Protein AF-A0A1Q5S6U5-F1 (afdb_monomer)

pLDDT: mean 87.05, std 10.95, range [48.19, 97.5]

Foldseek 3Di:
DQDDEDDDDVFDKAADPDVSPDHHIDGDDDDPVNVPVVVVVVVVVVVCVVVVHDVVVVVVVD

Radius of gyration: 16.4 Å; Cα contacts (8 Å, |Δi|>4): 47; chains: 1; bounding box: 38×18×44 Å

Secondary structure (DSSP, 8-state):
--PPPPPPTT--EEE-SGGGSSSSEEE----GGGG-HHHHHHHHHHHHHHHT--HHHHHHH-

Sequence (62 aa):
MCSRIEPLIGGYYGPNWFYELEGPPGPARIMPQAKDLAVAAMLWDVSATLTGVSFDEIAAAA

Solvent-accessible surface area (backbone atoms only — not comparable to full-atom values): 4003 Å² total; per-residue (Å²): 135,83,70,85,73,84,87,53,92,91,63,52,70,32,24,57,47,70,92,46,74,36,69,63,64,33,80,41,87,80,53,73,77,82,67,39,62,68,60,51,50,53,52,48,55,50,50,28,63,77,69,72,50,58,64,68,61,53,60,74,74,107

Structure (mmCIF, N/CA/C/O backbone):
data_AF-A0A1Q5S6U5-F1
#
_entry.id   AF-A0A1Q5S6U5-F1
#
loop_
_atom_site.group_PDB
_atom_site.id
_atom_site.type_symbol
_atom_site.label_atom_id
_atom_site.label_alt_id
_atom_site.label_comp_id
_atom_site.label_asym_id
_atom_site.label_entity_id
_atom_site.label_seq_id
_atom_site.pdbx_PDB_ins_code
_atom_site.Cartn_x
_atom_site.Cartn_y
_atom_site.Cartn_z
_atom_site.occupancy
_atom_site.B_iso_or_equiv
_atom_site.auth_seq_id
_atom_site.auth_comp_id
_atom_site.auth_asym_id
_atom_site.auth_atom_id
_atom_site.pdbx_PDB_model_num
ATOM 1 N N . MET A 1 1 ? 2.421 7.793 -29.510 1.00 48.19 1 MET A N 1
ATOM 2 C CA . MET A 1 1 ? 1.400 6.730 -29.391 1.00 48.19 1 MET A CA 1
ATOM 3 C C . MET A 1 1 ? 1.160 6.457 -27.917 1.00 48.19 1 MET A C 1
ATOM 5 O O . MET A 1 1 ? 2.111 6.096 -27.240 1.00 48.19 1 MET A O 1
ATOM 9 N N . CYS A 1 2 ? -0.059 6.656 -27.416 1.00 50.22 2 CYS A N 1
ATOM 10 C CA . CYS A 1 2 ? -0.439 6.193 -26.081 1.00 50.22 2 CYS A CA 1
ATOM 11 C C . CYS A 1 2 ? -0.901 4.738 -26.221 1.00 50.22 2 CYS A C 1
ATOM 13 O O . CYS A 1 2 ? -1.902 4.478 -26.890 1.00 50.22 2 CYS A O 1
ATOM 15 N N . SER A 1 3 ? -0.131 3.791 -25.694 1.00 59.38 3 SER A N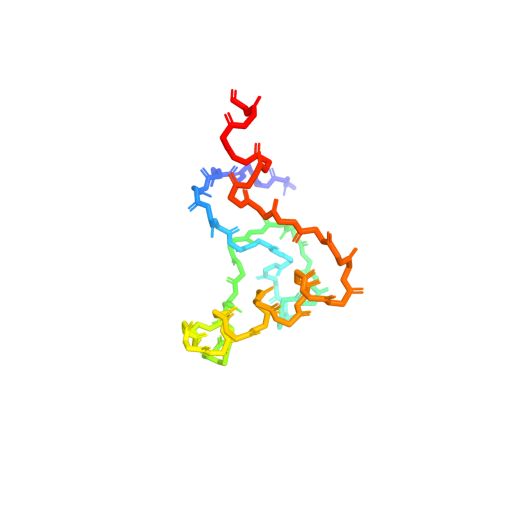 1
ATOM 16 C CA . SER A 1 3 ? -0.526 2.383 -25.660 1.00 59.38 3 SER A CA 1
ATOM 17 C C . SER A 1 3 ? -1.718 2.240 -24.714 1.00 59.38 3 SER A C 1
ATOM 19 O O . SER A 1 3 ? -1.655 2.691 -23.574 1.00 59.38 3 SER A O 1
ATOM 21 N N . ARG A 1 4 ? -2.822 1.646 -25.176 1.00 66.94 4 ARG A N 1
ATOM 22 C CA . ARG A 1 4 ? -3.959 1.323 -24.306 1.00 66.94 4 ARG A CA 1
ATOM 23 C C . ARG A 1 4 ? -3.538 0.193 -23.364 1.00 66.94 4 ARG A C 1
ATOM 25 O O . ARG A 1 4 ? -3.061 -0.833 -23.833 1.00 66.94 4 ARG A O 1
ATOM 32 N N . ILE A 1 5 ? -3.693 0.401 -22.060 1.00 73.19 5 ILE A N 1
ATOM 33 C CA . ILE A 1 5 ? -3.454 -0.626 -21.042 1.00 73.19 5 ILE A CA 1
ATOM 34 C C . ILE A 1 5 ? -4.771 -1.363 -20.805 1.00 73.19 5 ILE A C 1
ATOM 36 O O . ILE A 1 5 ? -5.781 -0.714 -20.533 1.00 73.19 5 ILE A O 1
ATOM 40 N N . GLU A 1 6 ? -4.761 -2.693 -20.857 1.00 75.88 6 GLU A N 1
ATOM 41 C CA . GLU A 1 6 ? -5.854 -3.497 -20.306 1.00 75.88 6 GLU A CA 1
ATOM 42 C C . GLU A 1 6 ? -5.733 -3.542 -18.765 1.00 75.88 6 GLU A C 1
ATOM 44 O O . GLU A 1 6 ? -4.712 -4.011 -18.244 1.00 75.88 6 GLU A O 1
ATOM 49 N N . PRO A 1 7 ? -6.737 -3.050 -18.012 1.00 74.88 7 PRO A N 1
ATOM 50 C CA . PRO A 1 7 ? -6.705 -3.077 -16.558 1.00 74.88 7 PRO A CA 1
ATOM 51 C C . PRO A 1 7 ? -6.937 -4.500 -16.042 1.00 74.88 7 PRO A C 1
ATOM 53 O O . PRO A 1 7 ? -7.933 -5.154 -16.345 1.00 74.88 7 PRO A O 1
ATOM 56 N N . LEU A 1 8 ? -6.004 -4.960 -15.220 1.00 82.12 8 LEU A N 1
ATOM 57 C CA . LEU A 1 8 ? -6.082 -6.162 -14.414 1.00 82.12 8 LEU A CA 1
ATOM 58 C C . LEU A 1 8 ? -6.661 -5.763 -13.061 1.00 82.12 8 LEU A C 1
ATOM 60 O O . LEU A 1 8 ? -6.295 -4.727 -12.497 1.00 82.12 8 LEU A O 1
ATOM 64 N N . ILE A 1 9 ? -7.543 -6.598 -12.519 1.00 83.81 9 ILE A N 1
ATOM 65 C CA . ILE A 1 9 ? -8.031 -6.419 -11.154 1.00 83.81 9 ILE A CA 1
ATOM 66 C C . ILE A 1 9 ? -6.838 -6.467 -10.186 1.00 83.81 9 ILE A C 1
ATOM 68 O O . ILE A 1 9 ? -6.061 -7.419 -10.193 1.00 83.81 9 ILE A O 1
ATOM 72 N N . GLY A 1 10 ? -6.642 -5.395 -9.415 1.00 84.00 10 GLY A N 1
ATOM 73 C CA . GLY A 1 10 ? -5.482 -5.252 -8.527 1.00 84.00 10 GLY A CA 1
ATOM 74 C 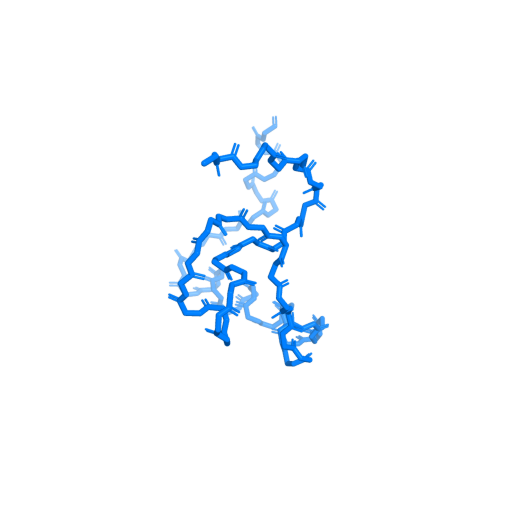C . GLY A 1 10 ? -4.139 -4.994 -9.230 1.00 84.00 10 GLY A C 1
ATOM 75 O O . GLY A 1 10 ? -3.091 -5.198 -8.621 1.00 84.00 10 GLY A O 1
ATOM 76 N N . GLY A 1 11 ? -4.132 -4.571 -10.499 1.00 89.94 11 GLY A N 1
ATOM 77 C CA . GLY A 1 11 ? -2.899 -4.226 -11.209 1.00 89.94 11 GLY A CA 1
ATOM 78 C C . GLY A 1 11 ? -2.219 -2.963 -10.661 1.00 89.94 11 GLY A C 1
ATOM 79 O O . GLY A 1 11 ? -2.881 -1.983 -10.321 1.00 89.94 11 GLY A O 1
ATOM 80 N N . TYR A 1 12 ? -0.884 -2.979 -10.611 1.00 90.94 12 TYR A N 1
ATOM 81 C CA . TYR A 1 12 ? -0.057 -1.820 -10.268 1.00 90.94 12 TYR A CA 1
ATOM 82 C C . TYR A 1 12 ? 0.519 -1.212 -11.547 1.00 90.94 12 TYR A C 1
ATOM 84 O O . TYR A 1 12 ? 1.178 -1.907 -12.323 1.00 90.94 12 TYR A O 1
ATOM 92 N N . TYR A 1 13 ? 0.246 0.071 -11.781 1.00 91.00 13 TYR A N 1
ATOM 93 C CA . TYR A 1 13 ? 0.544 0.752 -13.039 1.00 91.00 13 TYR A CA 1
ATOM 94 C C . TYR A 1 13 ? 1.333 2.035 -12.800 1.00 91.00 13 TYR A C 1
ATOM 96 O O . TYR A 1 13 ? 1.075 2.759 -11.840 1.00 91.00 13 TYR A O 1
ATOM 104 N N . GLY A 1 14 ? 2.262 2.334 -13.701 1.00 90.50 14 GLY A N 1
ATOM 105 C CA . GLY A 1 14 ? 3.115 3.516 -13.641 1.00 90.50 14 GLY A CA 1
ATOM 106 C C . GLY A 1 14 ? 3.841 3.759 -14.965 1.00 90.50 14 GLY A C 1
ATOM 107 O O . GLY A 1 14 ? 3.632 3.005 -15.920 1.00 90.50 14 GLY A O 1
ATOM 108 N N . PRO A 1 15 ? 4.669 4.811 -15.053 1.00 91.50 15 PRO A N 1
ATOM 109 C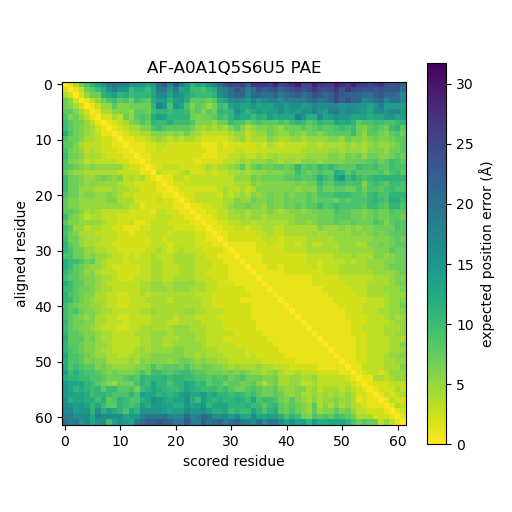 CA . PRO A 1 15 ? 5.556 5.008 -16.193 1.00 91.50 15 PRO A CA 1
ATOM 110 C C . PRO A 1 15 ? 6.462 3.782 -16.350 1.00 91.50 15 PRO A C 1
ATOM 112 O O . PRO A 1 15 ? 6.890 3.204 -15.356 1.00 91.50 15 PRO A O 1
ATOM 115 N N . ASN A 1 16 ? 6.728 3.340 -17.577 1.00 86.81 16 ASN A N 1
ATOM 116 C CA . ASN A 1 16 ? 7.393 2.053 -17.815 1.00 86.81 16 ASN A CA 1
ATOM 117 C C . ASN A 1 16 ? 8.732 2.153 -18.561 1.00 86.81 16 ASN A C 1
ATOM 119 O O . ASN A 1 16 ? 9.206 1.145 -19.089 1.00 86.81 16 ASN A O 1
ATOM 123 N N . TRP A 1 17 ? 9.331 3.346 -18.650 1.00 86.38 17 TRP A N 1
ATOM 124 C CA . TRP A 1 17 ? 10.632 3.536 -19.301 1.00 86.38 17 TRP A CA 1
ATOM 125 C C . TRP A 1 17 ? 11.785 3.478 -18.294 1.00 86.38 17 TRP A C 1
ATOM 127 O O . TRP A 1 17 ? 11.927 2.485 -17.581 1.00 86.38 17 TRP A O 1
ATOM 137 N N . PHE A 1 18 ? 12.676 4.468 -18.260 1.00 89.31 18 PHE A N 1
ATOM 138 C CA . PHE A 1 18 ? 13.886 4.387 -17.451 1.00 89.31 18 PHE A CA 1
ATOM 139 C C . PHE A 1 18 ? 13.534 4.349 -15.959 1.00 89.31 18 PHE A C 1
ATOM 141 O O . PHE A 1 18 ? 13.012 5.320 -15.421 1.00 89.31 18 PHE A O 1
ATOM 148 N N . TYR A 1 19 ? 13.791 3.215 -15.296 1.00 87.19 19 TYR A N 1
ATOM 149 C CA . TYR A 1 19 ? 13.507 3.007 -13.866 1.00 87.19 19 TYR A CA 1
ATOM 150 C C . TYR A 1 19 ? 12.075 3.358 -13.428 1.00 87.19 19 TYR A C 1
ATOM 152 O O . TYR A 1 19 ? 11.861 3.715 -12.274 1.00 87.19 19 TYR A O 1
ATOM 160 N N . GLU A 1 20 ? 11.099 3.257 -14.335 1.00 90.69 20 GLU A N 1
ATOM 161 C CA . GLU A 1 20 ? 9.705 3.657 -14.075 1.00 90.69 20 GLU A CA 1
ATOM 162 C C . GLU A 1 20 ? 9.531 5.157 -13.751 1.00 90.69 20 GLU A C 1
ATOM 164 O O . GLU A 1 20 ? 8.505 5.576 -13.219 1.00 90.69 20 GLU A O 1
ATOM 169 N N . LEU A 1 21 ? 10.527 5.987 -14.087 1.00 88.62 21 LEU A N 1
ATOM 170 C CA . LEU A 1 21 ? 10.521 7.432 -13.837 1.00 88.62 21 LEU A CA 1
ATOM 171 C C . LEU A 1 21 ? 9.699 8.202 -14.875 1.00 88.62 21 LEU A C 1
ATOM 173 O O . LEU A 1 21 ? 9.147 9.259 -14.577 1.00 88.62 21 LEU A O 1
ATOM 177 N N . GLU A 1 22 ? 9.620 7.683 -16.099 1.00 90.88 22 GLU A N 1
ATOM 178 C CA . GLU A 1 22 ? 9.008 8.366 -17.237 1.00 90.88 22 GLU A CA 1
ATOM 179 C C . GLU A 1 22 ? 8.424 7.388 -18.267 1.00 90.88 22 GLU A C 1
ATOM 181 O O . GLU A 1 22 ? 8.544 6.166 -18.142 1.00 90.88 22 GLU A O 1
ATOM 186 N N . GLY A 1 23 ? 7.777 7.944 -19.293 1.00 88.69 23 GLY A N 1
ATOM 187 C CA . GLY A 1 23 ? 7.130 7.184 -20.358 1.00 88.69 23 GLY A CA 1
ATOM 188 C C . GLY A 1 23 ? 5.614 7.038 -20.190 1.00 88.69 23 GLY A C 1
ATOM 189 O O . GLY A 1 23 ? 5.023 7.581 -19.254 1.00 88.69 23 GLY A O 1
ATOM 190 N N . PRO A 1 24 ? 4.952 6.347 -21.133 1.00 87.81 24 PRO A N 1
ATOM 191 C CA . PRO A 1 24 ? 3.533 6.062 -21.060 1.00 87.81 24 PRO A CA 1
ATOM 192 C C . PRO A 1 24 ? 3.240 5.117 -19.887 1.00 87.81 24 PRO A C 1
ATOM 194 O O . PRO A 1 24 ? 4.105 4.335 -19.482 1.00 87.81 24 PRO A O 1
ATOM 197 N N . PRO A 1 25 ? 2.012 5.154 -19.355 1.00 88.94 25 PRO A N 1
ATOM 198 C CA . PRO A 1 25 ? 1.624 4.234 -18.307 1.00 88.94 25 PRO A CA 1
ATOM 199 C C . PRO A 1 25 ? 1.632 2.786 -18.833 1.00 88.94 25 PRO A C 1
ATOM 201 O O . PRO A 1 25 ? 1.264 2.506 -19.977 1.00 88.94 25 PRO A O 1
ATOM 204 N N . GLY A 1 26 ? 2.055 1.861 -17.979 1.00 88.88 26 GLY A N 1
ATOM 205 C CA . GLY A 1 26 ? 2.088 0.420 -18.205 1.00 88.88 26 GLY A CA 1
ATOM 206 C C . GLY A 1 26 ? 2.173 -0.329 -16.871 1.00 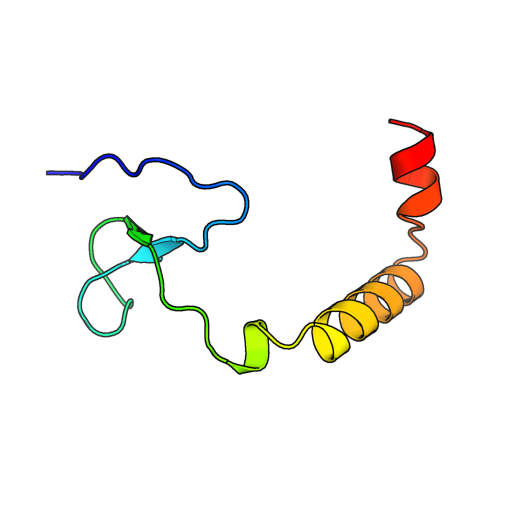88.88 26 GLY A C 1
ATOM 207 O O . GLY A 1 26 ? 2.201 0.311 -15.819 1.00 88.88 26 GLY A O 1
ATOM 208 N N . PRO A 1 27 ? 2.174 -1.674 -16.873 1.00 89.00 27 PRO A N 1
ATOM 209 C CA . PRO A 1 27 ? 2.378 -2.452 -15.652 1.00 89.00 27 PRO A CA 1
ATOM 210 C C . PRO A 1 27 ? 3.711 -2.081 -14.992 1.00 89.00 27 PRO A C 1
ATOM 212 O O . PRO A 1 27 ? 4.753 -2.142 -15.645 1.00 89.00 27 PRO A O 1
ATOM 215 N N . ALA A 1 28 ? 3.661 -1.707 -13.717 1.00 90.06 28 ALA A N 1
ATOM 216 C CA . ALA A 1 28 ? 4.821 -1.328 -12.921 1.00 90.06 28 ALA A CA 1
ATOM 217 C C . ALA A 1 28 ? 5.249 -2.465 -11.985 1.00 90.06 28 ALA A C 1
ATOM 219 O O . ALA A 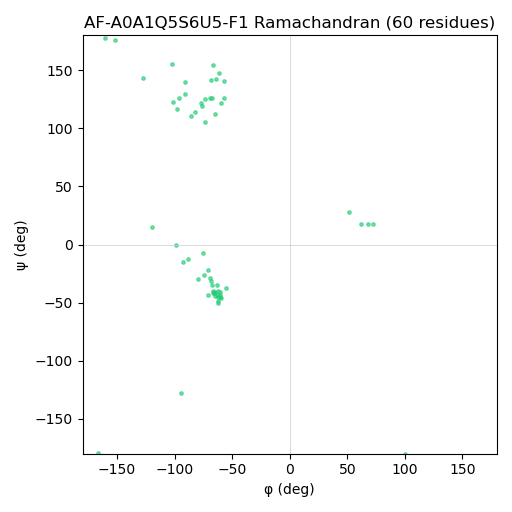1 28 ? 4.468 -3.343 -11.593 1.00 90.06 28 ALA A O 1
ATOM 220 N N . ARG A 1 29 ? 6.521 -2.456 -11.608 1.00 90.12 29 ARG A N 1
ATOM 221 C CA . ARG A 1 29 ? 7.153 -3.476 -10.785 1.00 90.12 29 ARG A CA 1
ATOM 222 C C . ARG A 1 29 ? 6.861 -3.225 -9.313 1.00 90.12 29 ARG A C 1
ATOM 224 O O . ARG A 1 29 ? 7.372 -2.306 -8.683 1.00 90.12 29 ARG A O 1
ATOM 231 N N . ILE A 1 30 ? 6.117 -4.148 -8.719 1.00 91.31 30 ILE A N 1
ATOM 232 C CA . ILE A 1 30 ? 5.869 -4.150 -7.278 1.00 91.31 30 ILE A CA 1
ATOM 233 C C . ILE A 1 30 ? 7.109 -4.684 -6.546 1.00 91.31 30 ILE A C 1
ATOM 235 O O . ILE A 1 30 ? 7.542 -5.821 -6.778 1.00 91.31 30 ILE A O 1
ATOM 239 N N . MET A 1 31 ? 7.661 -3.872 -5.643 1.00 91.69 31 MET A N 1
ATOM 240 C CA . MET A 1 31 ? 8.770 -4.252 -4.761 1.00 91.69 31 MET A CA 1
ATOM 241 C C . MET A 1 31 ? 8.384 -5.416 -3.829 1.00 91.69 31 MET A C 1
ATOM 243 O O . MET A 1 31 ? 7.231 -5.487 -3.409 1.00 91.69 31 MET A O 1
ATOM 247 N N . PRO A 1 32 ? 9.318 -6.309 -3.444 1.00 93.94 32 PRO A N 1
ATOM 248 C CA . PRO A 1 32 ? 9.009 -7.454 -2.584 1.00 93.94 32 PRO A CA 1
ATOM 249 C C . PRO A 1 32 ? 8.338 -7.083 -1.255 1.00 93.94 32 PRO A C 1
ATOM 251 O O . PRO A 1 32 ? 7.418 -7.771 -0.834 1.00 93.94 32 PRO A O 1
ATOM 254 N N . GLN A 1 33 ? 8.740 -5.971 -0.635 1.00 94.56 33 GLN A N 1
ATOM 255 C CA . GLN A 1 33 ? 8.169 -5.489 0.628 1.00 94.56 33 GLN A CA 1
ATOM 256 C C . GLN A 1 33 ? 6.684 -5.134 0.489 1.00 94.56 33 GLN A C 1
ATOM 258 O O . GLN A 1 33 ? 5.904 -5.368 1.401 1.00 94.56 33 GLN A O 1
ATOM 263 N N . ALA A 1 34 ? 6.280 -4.618 -0.674 1.00 91.88 34 ALA A N 1
ATOM 264 C CA . ALA A 1 34 ? 4.885 -4.298 -0.965 1.00 91.88 34 ALA A CA 1
ATOM 265 C C . ALA A 1 34 ? 4.027 -5.548 -1.246 1.00 91.88 34 ALA A C 1
ATOM 267 O O . ALA A 1 34 ? 2.814 -5.434 -1.385 1.00 91.88 34 ALA A O 1
ATOM 268 N N . LYS A 1 35 ? 4.641 -6.736 -1.340 1.00 93.75 35 LYS A N 1
ATOM 269 C CA . LYS A 1 35 ? 3.945 -8.026 -1.476 1.00 93.75 35 LYS A CA 1
ATOM 270 C C . LYS A 1 35 ? 3.828 -8.779 -0.149 1.00 93.75 35 LYS A C 1
ATOM 272 O O . LYS A 1 35 ? 3.291 -9.883 -0.135 1.00 93.75 35 LYS A O 1
ATOM 277 N N . ASP A 1 36 ? 4.350 -8.221 0.943 1.00 97.31 36 ASP A N 1
ATOM 278 C CA . ASP A 1 36 ? 4.255 -8.833 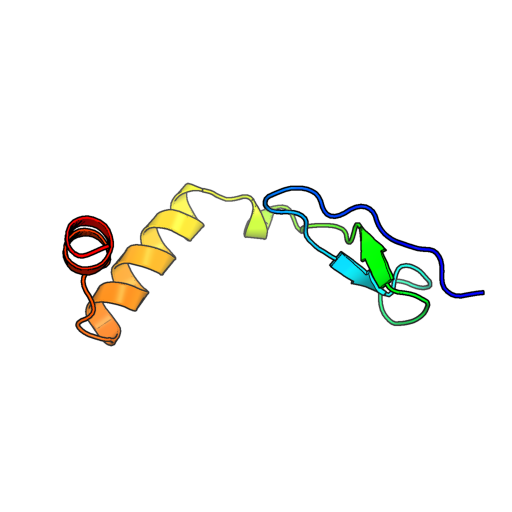2.263 1.00 97.31 36 ASP A CA 1
ATOM 279 C C . ASP A 1 36 ? 2.827 -8.691 2.807 1.00 97.31 36 ASP A C 1
ATOM 281 O O . ASP A 1 36 ? 2.392 -7.615 3.223 1.00 97.31 36 ASP A O 1
ATOM 285 N N . LEU A 1 37 ? 2.089 -9.803 2.791 1.00 95.94 37 LEU A N 1
ATOM 286 C CA . LEU A 1 37 ? 0.700 -9.846 3.241 1.00 95.94 37 LEU A CA 1
ATOM 287 C C . LEU A 1 37 ? 0.560 -9.652 4.755 1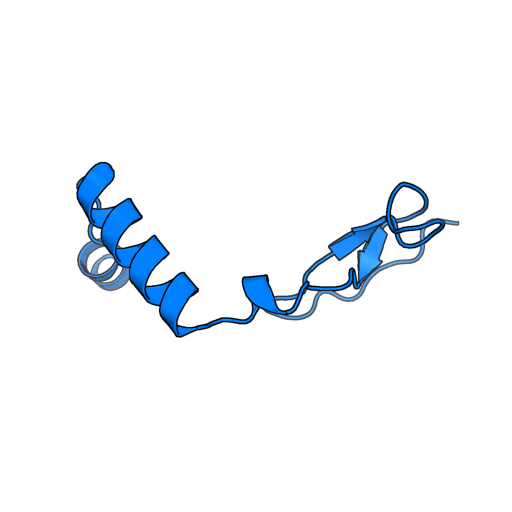.00 95.94 37 LEU A C 1
ATOM 289 O O . LEU A 1 37 ? -0.462 -9.130 5.196 1.00 95.94 37 LEU A O 1
ATOM 293 N N . ALA A 1 38 ? 1.563 -10.038 5.549 1.00 97.00 38 ALA A N 1
ATOM 294 C CA . ALA A 1 38 ? 1.518 -9.851 6.996 1.00 97.00 38 ALA A CA 1
ATOM 295 C C . ALA A 1 38 ? 1.655 -8.364 7.345 1.00 97.00 38 ALA A C 1
ATOM 297 O O . ALA A 1 38 ? 0.887 -7.838 8.153 1.00 97.00 38 ALA A O 1
ATOM 298 N N . VAL A 1 39 ? 2.580 -7.667 6.678 1.00 97.50 39 VAL A N 1
ATOM 299 C CA . VAL A 1 39 ? 2.725 -6.211 6.817 1.00 97.50 39 VAL A CA 1
ATOM 300 C C . VAL A 1 39 ? 1.487 -5.487 6.291 1.00 97.50 39 VAL A C 1
ATOM 302 O O . VAL A 1 39 ? 1.025 -4.548 6.935 1.00 97.50 39 VAL A O 1
ATOM 305 N N . ALA A 1 40 ? 0.921 -5.929 5.165 1.00 96.00 40 ALA A N 1
ATOM 306 C CA . ALA A 1 40 ? -0.296 -5.339 4.614 1.00 96.00 40 ALA A CA 1
ATOM 307 C C . ALA A 1 40 ? -1.491 -5.454 5.579 1.00 96.00 40 ALA A C 1
ATOM 309 O O . ALA A 1 40 ? -2.180 -4.459 5.799 1.00 96.00 40 ALA A O 1
ATOM 310 N N . ALA A 1 41 ? -1.700 -6.625 6.193 1.00 95.50 41 ALA A N 1
ATOM 311 C CA . ALA A 1 41 ? -2.758 -6.831 7.184 1.00 95.50 41 ALA A CA 1
ATOM 312 C C . ALA A 1 41 ? -2.567 -5.931 8.415 1.00 95.50 41 ALA A C 1
ATOM 314 O O . ALA A 1 41 ? -3.473 -5.195 8.794 1.00 95.50 41 ALA A O 1
ATOM 315 N N . MET A 1 42 ? -1.354 -5.898 8.974 1.00 97.00 42 MET A N 1
ATOM 316 C CA . MET A 1 42 ? -1.049 -5.039 10.121 1.00 97.00 42 MET A CA 1
ATOM 317 C C . MET A 1 42 ? -1.247 -3.549 9.799 1.00 97.00 42 MET A C 1
ATOM 319 O O . MET A 1 42 ? -1.771 -2.797 10.620 1.00 97.00 42 MET A O 1
ATOM 323 N N . LEU A 1 43 ? -0.835 -3.107 8.606 1.00 96.19 43 LEU A N 1
ATOM 324 C CA .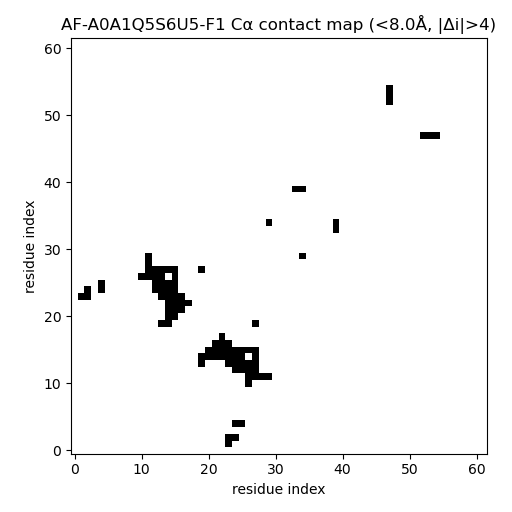 LEU A 1 43 ? -1.025 -1.726 8.164 1.00 96.19 43 LEU A CA 1
ATOM 325 C C . LEU A 1 43 ? -2.513 -1.374 8.059 1.00 96.19 43 LEU A C 1
ATOM 327 O O . LEU A 1 43 ? -2.902 -0.265 8.433 1.00 96.19 43 LEU A O 1
ATOM 331 N N . TRP A 1 44 ? -3.335 -2.303 7.570 1.00 95.00 44 TRP A N 1
ATOM 332 C CA . TRP A 1 44 ? -4.780 -2.124 7.477 1.00 95.00 44 TRP A CA 1
ATOM 333 C C . TRP A 1 44 ? -5.415 -1.935 8.858 1.00 95.00 44 TRP A C 1
ATOM 335 O O . TRP A 1 44 ? -6.093 -0.931 9.081 1.00 95.00 44 TRP A O 1
ATOM 345 N N . ASP A 1 45 ? -5.106 -2.821 9.806 1.00 94.75 45 ASP A N 1
ATOM 346 C CA . ASP A 1 45 ? -5.641 -2.775 11.175 1.00 94.75 45 ASP A CA 1
ATOM 347 C C . ASP A 1 45 ? -5.262 -1.477 11.903 1.00 94.75 45 ASP A C 1
ATOM 349 O O . ASP A 1 45 ? -6.092 -0.830 12.555 1.00 94.75 45 ASP A O 1
ATOM 353 N N . VAL A 1 46 ? -4.004 -1.050 11.764 1.00 96.56 46 VAL A N 1
ATOM 354 C CA . VAL A 1 46 ? -3.528 0.212 12.344 1.00 96.56 46 VAL A CA 1
ATOM 355 C C . VAL A 1 46 ? -4.223 1.405 11.689 1.00 96.56 46 VAL A C 1
ATOM 357 O O . VAL A 1 46 ? -4.633 2.327 12.390 1.00 96.56 46 VAL A O 1
ATOM 360 N N . SER A 1 47 ? -4.408 1.391 10.368 1.00 96.38 47 SER A N 1
ATOM 361 C CA . SER A 1 47 ? -5.100 2.470 9.649 1.00 96.38 47 SER A CA 1
ATOM 362 C C . SER A 1 47 ? -6.562 2.593 10.085 1.00 96.38 47 SER A C 1
ATOM 364 O O . SER A 1 47 ? -7.031 3.703 10.349 1.00 96.38 47 SER A O 1
ATOM 366 N N . ALA A 1 48 ? -7.262 1.467 10.231 1.00 95.12 48 ALA A N 1
ATOM 367 C CA . ALA A 1 48 ? -8.625 1.414 10.756 1.00 95.12 48 ALA A CA 1
ATOM 368 C C . ALA A 1 48 ? -8.692 1.978 12.185 1.00 95.12 48 ALA A C 1
ATOM 370 O O . ALA A 1 48 ? -9.504 2.855 12.476 1.00 95.12 48 ALA A O 1
ATOM 371 N N . THR A 1 49 ? -7.757 1.572 13.049 1.00 95.44 49 THR A N 1
ATOM 372 C CA . THR A 1 49 ? -7.669 2.060 14.435 1.00 95.44 49 THR A CA 1
ATOM 373 C C . THR A 1 49 ? -7.417 3.569 14.504 1.00 95.44 49 THR A C 1
ATOM 375 O O . THR A 1 49 ? -8.078 4.272 15.265 1.00 95.44 49 THR A O 1
ATOM 378 N N . LEU A 1 50 ? -6.481 4.087 13.702 1.00 97.38 50 LEU A N 1
ATOM 379 C CA . LEU A 1 50 ? -6.117 5.509 13.694 1.00 97.38 50 LEU A CA 1
ATOM 380 C C . LEU A 1 50 ? -7.232 6.407 13.153 1.00 97.38 50 LEU A C 1
ATOM 382 O O . LEU A 1 50 ? -7.342 7.562 13.558 1.00 97.38 50 LEU A O 1
ATOM 386 N N . THR A 1 51 ? -8.034 5.892 12.225 1.00 95.38 51 THR A N 1
ATOM 387 C CA . THR A 1 51 ? -9.139 6.638 11.610 1.00 95.38 51 THR A CA 1
ATOM 388 C C . THR A 1 51 ? -10.472 6.428 12.326 1.00 95.38 51 THR A C 1
ATOM 390 O O . THR A 1 51 ? -11.399 7.204 12.104 1.00 95.38 51 THR A O 1
ATOM 393 N N . GLY A 1 52 ? -10.581 5.409 13.184 1.00 94.81 52 GLY A N 1
ATOM 394 C CA . GLY A 1 52 ? -11.841 4.989 13.799 1.00 94.81 52 GLY A CA 1
ATOM 395 C C . GLY A 1 52 ? -12.837 4.391 12.798 1.00 94.81 52 GLY A C 1
ATOM 396 O O . GLY A 1 52 ? -14.028 4.337 13.091 1.00 94.81 52 GLY A O 1
ATOM 397 N N . VAL A 1 53 ? -12.373 3.985 11.612 1.00 92.38 53 VAL A N 1
ATOM 398 C CA . VAL A 1 53 ? -13.209 3.426 10.545 1.00 92.38 53 VAL A CA 1
ATOM 399 C C . VAL A 1 53 ? -13.180 1.902 10.609 1.00 92.38 53 VAL A C 1
ATOM 401 O O . VAL A 1 53 ? -12.109 1.303 10.544 1.00 92.38 53 VAL A O 1
ATOM 404 N N . SER A 1 54 ? -14.356 1.274 10.667 1.00 88.94 54 SER A N 1
ATOM 405 C CA . SER A 1 54 ? -14.507 -0.176 10.526 1.00 88.94 54 SER A CA 1
ATOM 406 C C . SER A 1 54 ? -14.906 -0.536 9.098 1.00 88.94 54 SER A C 1
ATOM 408 O O . SER A 1 54 ? -15.980 -0.169 8.617 1.00 88.94 54 SER A O 1
ATOM 410 N N . PHE A 1 55 ? -14.040 -1.273 8.406 1.00 84.81 55 PHE A N 1
ATOM 411 C CA . PHE A 1 55 ? -14.332 -1.727 7.048 1.00 84.81 55 PHE A CA 1
ATOM 412 C C . PHE A 1 55 ? -15.351 -2.865 7.008 1.00 84.81 55 PHE A C 1
ATOM 414 O O . PHE A 1 55 ? -16.070 -2.960 6.021 1.00 84.81 55 PHE A O 1
ATOM 421 N N . ASP A 1 56 ? -15.473 -3.666 8.068 1.00 85.62 56 ASP A N 1
ATOM 422 C CA . ASP A 1 56 ? -16.514 -4.695 8.166 1.00 85.62 56 ASP A CA 1
ATOM 423 C C . ASP A 1 56 ? -17.906 -4.061 8.248 1.00 85.62 56 ASP A C 1
ATOM 425 O O . ASP A 1 56 ? -18.842 -4.512 7.591 1.00 85.62 56 ASP A O 1
ATOM 429 N N . GLU A 1 57 ? -18.033 -2.965 9.001 1.00 84.94 57 GLU A N 1
ATOM 430 C CA . GLU A 1 57 ? -19.280 -2.200 9.098 1.00 84.94 57 GLU A CA 1
ATOM 431 C C . GLU A 1 57 ? -19.627 -1.524 7.766 1.00 84.94 57 GLU A C 1
ATOM 433 O O . GLU A 1 57 ? -20.781 -1.560 7.340 1.00 84.94 57 GLU A O 1
ATOM 438 N N . ILE A 1 58 ? -18.631 -0.955 7.076 1.00 83.38 58 ILE A N 1
ATOM 439 C CA . ILE A 1 58 ? -18.822 -0.362 5.743 1.00 83.38 58 ILE A CA 1
ATOM 440 C C . ILE A 1 58 ? -19.197 -1.433 4.713 1.00 83.38 58 ILE A C 1
ATOM 442 O O . ILE A 1 58 ? -20.107 -1.215 3.918 1.00 83.38 58 ILE A O 1
ATOM 446 N N . ALA A 1 59 ? -18.520 -2.581 4.718 1.00 81.56 59 ALA A N 1
ATOM 447 C CA . ALA A 1 59 ? -18.779 -3.668 3.781 1.00 81.56 59 ALA A CA 1
ATOM 448 C C . ALA A 1 59 ? -20.149 -4.317 4.017 1.00 81.56 59 ALA A C 1
ATOM 450 O O . ALA A 1 59 ? -20.802 -4.702 3.056 1.00 81.56 59 ALA A O 1
ATOM 451 N N . ALA A 1 60 ? -20.605 -4.410 5.270 1.00 77.94 60 ALA A N 1
ATOM 452 C CA . ALA A 1 60 ? -21.946 -4.893 5.600 1.00 77.94 60 ALA A CA 1
ATOM 453 C C . ALA A 1 60 ? -23.062 -3.903 5.216 1.00 77.94 60 ALA A C 1
ATOM 455 O O . ALA A 1 60 ? -24.217 -4.307 5.079 1.00 77.94 60 ALA A O 1
ATOM 456 N N . ALA A 1 61 ? -22.735 -2.616 5.076 1.00 69.88 61 ALA A N 1
ATOM 457 C CA . ALA A 1 61 ? -23.673 -1.571 4.675 1.00 69.88 61 ALA A CA 1
ATOM 458 C C . ALA A 1 61 ? -23.774 -1.373 3.148 1.00 69.88 61 ALA A C 1
ATOM 460 O O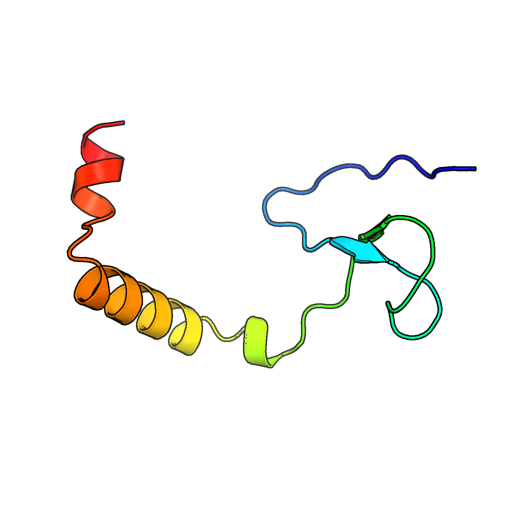 . ALA A 1 61 ? -24.678 -0.660 2.703 1.00 69.88 61 ALA A O 1
ATOM 461 N N . ALA A 1 62 ? -22.856 -1.956 2.370 1.00 61.16 62 ALA A N 1
ATOM 462 C CA . ALA A 1 62 ? -22.795 -1.882 0.907 1.00 61.16 62 ALA A CA 1
ATOM 463 C C . ALA A 1 62 ? -23.533 -3.051 0.235 1.00 61.16 62 ALA A C 1
ATOM 465 O O . ALA A 1 62 ? -24.132 -2.807 -0.839 1.00 61.16 62 ALA A O 1
#

Mean predicted aligned error: 6.13 Å